Protein AF-A0A8J2XSI5-F1 (afdb_monomer)

Mean predicted aligned error: 13.39 Å

Radius of gyration: 23.7 Å; Cα contacts (8 Å, |Δi|>4): 146; chains: 1; bounding box: 48×40×80 Å

Sequence (114 aa):
MMRNFLIPPVLLLIVFAACTTTLPTASLEDAYFVRVECQGDVNSRQMVLLCLRQGRAKDMHEDNNGNVLVIETAYYKSETSEGVMQKIADDLRRMPVVLSVDVAENRSVIHQSP

Secondary structure (DSSP, 8-state):
--------GGGGGGGG-----------GGGEEEEEEEEESSHHHHHHHHHHHHHTT-EEEEEEE-SSEEEEEEEEETTTS-HHHHHHHHHHHHT-TTEEEEEEEE---------

pLDDT: mean 78.54, std 20.71, range [34.69, 97.06]

Solvent-accessible surface area (backbone atoms only — not comparable to full-atom values): 6946 Å² total; per-residue (Å²): 143,81,80,82,81,75,76,63,77,69,70,67,60,67,71,69,71,65,74,75,75,69,66,82,74,69,62,73,57,50,21,37,40,39,40,36,34,26,39,43,47,72,66,45,47,52,56,52,53,54,56,47,51,76,72,60,56,34,83,73,44,78,50,75,70,68,68,38,25,38,39,36,30,35,36,48,50,92,83,41,52,71,72,58,52,52,49,53,53,52,57,47,68,69,34,92,49,43,77,47,76,49,78,45,72,49,74,76,77,79,86,84,78,133

Structure (mmCIF, N/CA/C/O backbone):
data_AF-A0A8J2XSI5-F1
#
_entry.id   AF-A0A8J2XSI5-F1
#
loop_
_atom_site.group_PDB
_atom_site.id
_atom_site.type_symbol
_atom_site.label_atom_id
_atom_site.label_alt_id
_atom_site.label_comp_id
_atom_site.label_asym_id
_atom_site.label_entity_id
_atom_site.label_seq_id
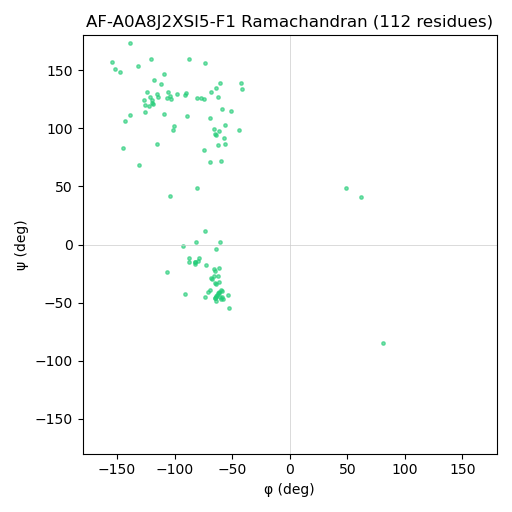_atom_site.pdbx_PDB_ins_code
_atom_site.Cartn_x
_atom_site.Cartn_y
_atom_site.Cartn_z
_atom_site.occupancy
_atom_site.B_iso_or_equiv
_atom_site.auth_seq_id
_atom_site.auth_comp_id
_atom_site.auth_asym_id
_atom_site.auth_atom_id
_atom_site.pdbx_PDB_model_num
ATOM 1 N N . MET A 1 1 ? 35.803 13.168 67.682 1.00 44.47 1 MET A N 1
ATOM 2 C CA . MET A 1 1 ? 35.507 13.412 66.254 1.00 44.47 1 MET A CA 1
ATOM 3 C C . MET A 1 1 ? 35.209 12.082 65.580 1.00 44.47 1 MET A C 1
ATOM 5 O O . MET A 1 1 ? 36.137 11.355 65.274 1.00 44.47 1 MET A O 1
ATOM 9 N N . MET A 1 2 ? 33.935 11.757 65.374 1.00 38.94 2 MET A N 1
ATOM 10 C CA . MET A 1 2 ? 33.481 10.724 64.437 1.00 38.94 2 MET A CA 1
ATOM 11 C C . MET A 1 2 ? 32.184 11.269 63.842 1.00 38.94 2 MET A C 1
ATOM 13 O O . MET A 1 2 ? 31.196 11.445 64.549 1.00 38.94 2 MET A O 1
ATOM 17 N N . ARG A 1 3 ? 32.248 11.698 62.579 1.00 46.78 3 ARG A N 1
ATOM 18 C CA . ARG A 1 3 ? 31.133 12.318 61.863 1.00 46.78 3 ARG A CA 1
ATOM 19 C C . ARG A 1 3 ? 30.356 11.194 61.188 1.00 46.78 3 ARG A C 1
ATOM 21 O O . ARG A 1 3 ? 30.872 10.573 60.265 1.00 46.78 3 ARG A O 1
ATOM 28 N N . ASN A 1 4 ? 29.146 10.937 61.680 1.00 54.34 4 ASN A N 1
ATOM 29 C CA . ASN A 1 4 ? 28.174 10.044 61.059 1.00 54.34 4 ASN A CA 1
ATOM 30 C C . ASN A 1 4 ? 28.006 10.426 59.582 1.00 54.34 4 ASN A C 1
ATOM 32 O O . ASN A 1 4 ? 27.534 11.520 59.269 1.00 54.34 4 ASN A O 1
ATOM 36 N N . PHE A 1 5 ? 28.397 9.530 58.677 1.00 53.53 5 PHE A N 1
ATOM 37 C CA . PHE A 1 5 ? 28.012 9.599 57.272 1.00 53.53 5 PHE A CA 1
ATOM 38 C C . PHE A 1 5 ? 26.546 9.169 57.170 1.00 53.53 5 PHE A C 1
ATOM 40 O O . PHE A 1 5 ? 26.225 8.018 56.891 1.00 53.53 5 PHE A O 1
ATOM 47 N N . LEU A 1 6 ? 25.646 10.109 57.457 1.00 57.91 6 LEU A N 1
ATOM 48 C CA . LEU A 1 6 ? 24.253 10.031 57.036 1.00 57.91 6 LEU A CA 1
ATOM 49 C C . LEU A 1 6 ? 24.249 10.102 55.510 1.00 57.91 6 LEU A C 1
ATOM 51 O O . LEU A 1 6 ? 24.329 11.182 54.928 1.00 57.91 6 LEU A O 1
ATOM 55 N N . ILE A 1 7 ? 24.219 8.937 54.864 1.00 62.41 7 ILE A N 1
ATOM 56 C CA . ILE A 1 7 ? 23.877 8.835 53.448 1.00 62.41 7 ILE A CA 1
ATOM 57 C C . ILE A 1 7 ? 22.465 9.426 53.323 1.00 62.41 7 ILE A C 1
ATOM 59 O O . ILE A 1 7 ? 21.543 8.916 53.966 1.00 62.41 7 ILE A O 1
ATOM 63 N N . PRO A 1 8 ? 22.275 10.533 52.586 1.00 56.06 8 PRO A N 1
ATOM 64 C CA . PRO A 1 8 ? 20.971 11.164 52.488 1.00 56.06 8 PRO A CA 1
ATOM 65 C C . PRO A 1 8 ? 19.992 10.202 51.790 1.00 56.06 8 PRO A C 1
ATOM 67 O O . PRO A 1 8 ? 20.340 9.637 50.749 1.00 56.06 8 PRO A O 1
ATOM 70 N N . PRO A 1 9 ? 18.756 10.034 52.301 1.00 56.22 9 PRO A N 1
ATOM 71 C CA . PRO A 1 9 ? 17.767 9.083 51.771 1.00 56.22 9 PRO A CA 1
ATOM 72 C C . PRO A 1 9 ? 17.308 9.387 50.332 1.00 56.22 9 PRO A C 1
ATOM 74 O O . PRO A 1 9 ? 16.583 8.603 49.730 1.00 56.22 9 PRO A O 1
ATOM 77 N N . VAL A 1 10 ? 17.770 10.495 49.748 1.00 54.59 10 VAL A N 1
ATOM 78 C CA . VAL A 1 10 ? 17.521 10.886 48.353 1.00 54.59 10 VAL A CA 1
ATOM 79 C C . VAL A 1 10 ? 18.222 9.947 47.359 1.00 54.59 10 VAL A C 1
ATOM 81 O O . VAL A 1 10 ? 17.708 9.721 46.268 1.00 54.59 10 VAL A O 1
ATOM 84 N N . LEU A 1 11 ? 19.350 9.332 47.735 1.00 48.53 11 LEU A N 1
ATOM 85 C CA . LEU A 1 11 ? 20.086 8.408 46.856 1.00 48.53 11 LEU A CA 1
ATOM 86 C C . LEU A 1 11 ? 19.394 7.046 46.668 1.00 48.53 11 LEU A C 1
ATOM 88 O O . LEU A 1 11 ? 19.684 6.354 45.696 1.00 48.53 11 LEU A O 1
ATOM 92 N N . LEU A 1 12 ? 18.448 6.677 47.539 1.00 52.59 12 LEU A N 1
ATOM 93 C CA . LEU A 1 12 ? 17.670 5.436 47.408 1.00 52.59 12 LEU A CA 1
ATOM 94 C C . LEU A 1 12 ? 16.483 5.556 46.436 1.00 52.59 12 LEU A C 1
ATOM 96 O O . LEU A 1 12 ? 15.982 4.539 45.966 1.00 52.59 12 LEU A O 1
ATOM 100 N N . LEU A 1 13 ? 16.058 6.774 46.082 1.00 49.91 13 LEU A N 1
ATOM 101 C CA . LEU A 1 13 ? 14.942 6.999 45.151 1.00 49.91 13 LEU A CA 1
ATOM 102 C C . LEU A 1 13 ? 15.343 6.905 43.670 1.00 49.91 13 LEU A C 1
ATOM 104 O O . LEU A 1 13 ? 14.477 6.751 42.815 1.00 49.91 13 LEU A O 1
ATOM 108 N N . ILE A 1 14 ? 16.640 6.939 43.353 1.00 52.66 14 ILE A N 1
ATOM 109 C CA . ILE A 1 14 ? 17.126 6.900 41.961 1.00 52.66 14 ILE A CA 1
ATOM 110 C C . ILE A 1 14 ? 17.126 5.462 41.402 1.00 52.66 14 ILE A C 1
ATOM 112 O O . ILE A 1 14 ? 17.167 5.265 40.192 1.00 52.66 14 ILE A O 1
ATOM 116 N N . VAL A 1 15 ? 16.988 4.439 42.256 1.00 50.31 15 VAL A N 1
ATOM 117 C CA . VAL A 1 15 ? 16.960 3.024 41.831 1.00 50.31 15 VAL A CA 1
ATOM 118 C C . VAL A 1 15 ?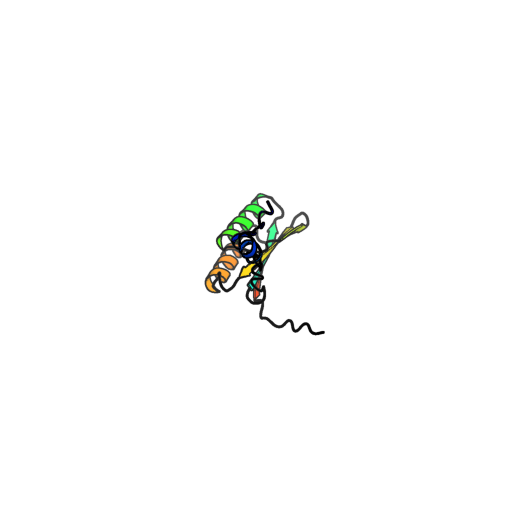 15.569 2.582 41.340 1.00 50.31 15 VAL A C 1
ATOM 120 O O . VAL A 1 15 ? 15.454 1.574 40.652 1.00 50.31 15 VAL A O 1
ATOM 123 N N . PHE A 1 16 ? 14.509 3.354 41.616 1.00 47.47 16 PHE A N 1
ATOM 124 C CA . PHE A 1 16 ? 13.143 3.031 41.171 1.00 47.47 16 PHE A CA 1
ATOM 125 C C . PHE A 1 16 ? 12.737 3.664 39.838 1.00 47.47 16 PHE A C 1
ATOM 127 O O . PHE A 1 16 ? 11.675 3.339 39.315 1.00 47.47 16 PHE A O 1
ATOM 134 N N . ALA A 1 17 ? 13.611 4.458 39.214 1.00 47.09 17 ALA A N 1
ATOM 135 C CA . ALA A 1 17 ? 13.536 4.708 37.777 1.00 47.09 17 ALA A CA 1
ATOM 136 C C . ALA A 1 17 ? 14.165 3.529 37.013 1.00 47.09 17 ALA A C 1
ATOM 138 O O . ALA A 1 17 ? 14.986 3.701 36.114 1.00 47.09 17 ALA A O 1
ATOM 139 N N . ALA A 1 18 ? 13.762 2.308 37.372 1.00 49.19 18 ALA A N 1
ATOM 140 C CA . ALA A 1 18 ? 13.705 1.227 36.415 1.00 49.19 18 ALA A CA 1
ATOM 141 C C . ALA A 1 18 ? 12.686 1.679 35.368 1.00 49.19 18 ALA A C 1
ATOM 143 O O . ALA A 1 18 ? 11.490 1.426 35.488 1.00 49.19 18 ALA A O 1
ATOM 144 N N . CYS A 1 19 ? 13.163 2.437 34.378 1.00 53.16 19 CYS A N 1
ATOM 145 C CA . CYS A 1 19 ? 12.479 2.589 33.113 1.00 53.16 19 CYS A CA 1
ATOM 146 C C . CYS A 1 19 ? 12.320 1.175 32.571 1.00 53.16 19 CYS A C 1
ATOM 148 O O . CYS A 1 19 ? 13.202 0.631 31.911 1.00 53.16 19 CYS A O 1
ATOM 150 N N . THR A 1 20 ? 11.189 0.567 32.903 1.00 50.09 20 THR A N 1
ATOM 151 C CA . THR A 1 20 ? 10.568 -0.477 32.121 1.00 50.09 20 THR A CA 1
ATOM 152 C C . THR A 1 20 ? 10.364 0.109 30.735 1.00 50.09 20 THR A C 1
ATOM 154 O O . THR A 1 20 ? 9.313 0.658 30.419 1.00 50.09 20 THR A O 1
ATOM 157 N N . THR A 1 21 ? 11.384 0.013 29.888 1.00 47.12 21 THR A N 1
ATOM 158 C CA . THR A 1 21 ? 11.190 -0.028 28.447 1.00 47.12 21 THR A CA 1
ATOM 159 C C . THR A 1 21 ? 10.540 -1.371 28.155 1.00 47.12 21 THR A C 1
ATOM 161 O O . THR A 1 21 ? 11.159 -2.287 27.622 1.00 47.12 21 THR A O 1
ATOM 164 N N . THR A 1 22 ? 9.275 -1.515 28.543 1.00 52.28 22 THR A N 1
ATOM 165 C CA . THR A 1 22 ? 8.378 -2.331 27.749 1.00 52.28 22 THR A CA 1
ATOM 166 C C . THR A 1 22 ? 8.347 -1.614 26.411 1.00 52.28 22 THR A C 1
ATOM 168 O O . THR A 1 22 ? 7.680 -0.587 26.267 1.00 52.28 22 THR A O 1
ATOM 171 N N . LEU A 1 23 ? 9.154 -2.093 25.456 1.00 49.25 23 LEU A N 1
ATOM 172 C CA . LEU A 1 23 ? 8.832 -1.887 24.052 1.00 49.25 23 LEU A CA 1
ATOM 173 C C . LEU A 1 23 ? 7.322 -2.106 23.942 1.00 49.25 23 LEU A C 1
ATOM 175 O O . LEU A 1 23 ? 6.831 -3.084 24.521 1.00 49.25 23 LEU A O 1
ATOM 179 N N . PRO A 1 24 ? 6.565 -1.239 23.260 1.00 44.09 24 PRO A N 1
ATOM 180 C CA . PRO A 1 24 ? 5.268 -1.675 22.821 1.00 44.09 24 PRO A CA 1
ATOM 181 C C . PRO A 1 24 ? 5.562 -2.806 21.834 1.00 44.09 24 PRO A C 1
ATOM 183 O O . PRO A 1 24 ? 5.789 -2.576 20.651 1.00 44.09 24 PRO A O 1
ATOM 186 N N . THR A 1 25 ? 5.562 -4.046 22.317 1.00 49.50 25 THR A N 1
ATOM 187 C CA . THR A 1 25 ? 4.998 -5.162 21.574 1.00 49.50 25 THR A CA 1
ATOM 188 C C . THR A 1 25 ? 3.534 -4.790 21.368 1.00 49.50 25 THR A C 1
ATOM 190 O O . THR A 1 25 ? 2.643 -5.297 22.040 1.00 49.50 25 THR A O 1
ATOM 193 N N . ALA A 1 26 ? 3.280 -3.809 20.493 1.00 47.00 26 ALA A N 1
ATOM 194 C CA . ALA A 1 26 ? 2.002 -3.697 19.829 1.00 47.00 26 ALA A CA 1
ATOM 195 C C . ALA A 1 26 ? 1.861 -5.054 19.153 1.00 47.00 26 ALA A C 1
ATOM 197 O O . ALA A 1 26 ? 2.633 -5.380 18.249 1.00 47.00 26 ALA A O 1
ATOM 198 N N . SER A 1 27 ? 1.047 -5.924 19.748 1.00 52.47 27 SER A N 1
ATOM 199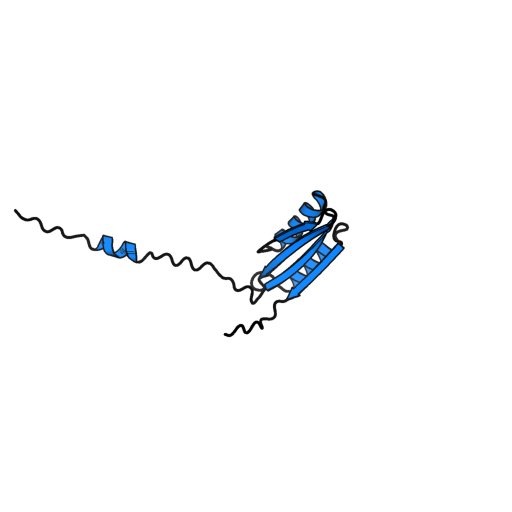 C CA . SER A 1 27 ? 1.024 -7.306 19.324 1.00 52.47 27 SER A CA 1
ATOM 200 C C . SER A 1 27 ? 0.563 -7.301 17.870 1.00 52.47 27 SER A C 1
ATOM 202 O O . SER A 1 27 ? -0.457 -6.710 17.513 1.00 52.47 27 SER A O 1
ATOM 204 N N . LEU A 1 28 ? 1.348 -7.940 17.002 1.00 57.56 28 LEU A N 1
ATOM 205 C CA . LEU A 1 28 ? 1.021 -8.151 15.585 1.00 57.56 28 LEU A CA 1
ATOM 206 C C . LEU A 1 28 ? -0.273 -8.974 15.402 1.00 57.56 28 LEU A C 1
ATOM 208 O O . LEU A 1 28 ? -0.655 -9.305 14.282 1.00 57.56 28 LEU A O 1
ATOM 212 N N . GLU A 1 29 ? -0.931 -9.330 16.505 1.00 59.53 29 GLU A N 1
ATOM 213 C CA . GLU A 1 29 ? -2.161 -10.103 16.613 1.00 59.53 29 GLU A CA 1
ATOM 214 C C . GLU A 1 29 ? -3.362 -9.360 16.016 1.00 59.53 29 GLU A C 1
ATOM 216 O O . GLU A 1 29 ? -4.320 -10.017 15.616 1.00 59.53 29 GLU A O 1
ATOM 221 N N . ASP A 1 30 ? -3.292 -8.027 15.886 1.00 78.38 30 ASP A N 1
ATOM 222 C CA . ASP A 1 30 ? -4.330 -7.221 15.239 1.00 78.38 30 ASP A CA 1
ATOM 223 C C . ASP A 1 30 ? -3.755 -6.247 14.196 1.00 78.38 30 ASP A C 1
ATOM 225 O O . ASP A 1 30 ? -3.753 -5.020 14.348 1.00 78.38 30 ASP A O 1
ATOM 229 N N . ALA A 1 31 ? -3.242 -6.820 13.105 1.00 87.44 31 ALA A N 1
ATOM 230 C CA . ALA A 1 31 ? -2.697 -6.080 11.973 1.00 87.44 31 ALA A CA 1
ATOM 231 C C . ALA A 1 31 ? -3.236 -6.581 10.622 1.00 87.44 31 ALA A C 1
ATOM 233 O O . ALA A 1 31 ? -3.620 -7.744 10.465 1.00 87.44 31 ALA A O 1
ATOM 234 N N . TYR A 1 32 ? -3.249 -5.682 9.641 1.00 90.25 32 TYR A N 1
ATOM 235 C CA . TYR A 1 32 ? -3.300 -6.016 8.224 1.00 90.25 32 TYR A CA 1
ATOM 236 C C . TYR A 1 32 ? -1.870 -6.156 7.710 1.00 90.25 32 TYR A C 1
ATOM 238 O O . TYR A 1 32 ? -1.053 -5.260 7.913 1.00 90.25 32 TYR A O 1
ATOM 246 N N . PHE A 1 33 ? -1.580 -7.250 7.022 1.00 92.69 33 PHE A N 1
ATOM 247 C CA . PHE A 1 33 ? -0.347 -7.430 6.273 1.00 92.69 33 PHE A CA 1
ATOM 248 C C . PHE A 1 33 ? -0.604 -7.110 4.812 1.00 92.69 33 PHE A C 1
ATOM 250 O O . PHE A 1 33 ? -1.559 -7.610 4.220 1.00 92.69 33 PHE A O 1
ATOM 257 N N . VAL A 1 34 ? 0.245 -6.268 4.242 1.00 93.88 34 VAL A N 1
ATOM 258 C CA . VAL A 1 34 ? 0.173 -5.859 2.845 1.00 93.88 34 VAL A CA 1
ATOM 259 C C . VAL A 1 34 ? 1.462 -6.277 2.170 1.00 93.88 34 VAL A C 1
ATOM 261 O O . VAL A 1 34 ? 2.544 -5.888 2.607 1.00 93.88 34 VAL A O 1
ATOM 264 N N . ARG A 1 35 ? 1.335 -7.044 1.092 1.00 95.75 35 ARG A N 1
ATOM 265 C CA . ARG A 1 35 ? 2.430 -7.389 0.192 1.00 95.75 35 ARG A CA 1
ATOM 266 C C . ARG A 1 35 ? 2.155 -6.762 -1.165 1.00 95.75 35 ARG A C 1
ATOM 268 O O . ARG A 1 35 ? 1.080 -6.939 -1.732 1.00 95.75 35 ARG A O 1
ATOM 275 N N . VAL A 1 36 ? 3.122 -6.011 -1.669 1.00 96.88 36 VAL A N 1
ATOM 276 C CA . VAL A 1 36 ? 3.056 -5.336 -2.964 1.00 96.88 36 VAL A CA 1
ATOM 277 C C . VAL A 1 36 ? 4.203 -5.829 -3.818 1.00 96.88 36 VAL A C 1
ATOM 279 O O . VAL A 1 36 ? 5.354 -5.733 -3.406 1.00 96.88 36 VAL A O 1
ATOM 282 N N . GLU A 1 37 ? 3.908 -6.305 -5.018 1.00 96.88 37 GLU A N 1
ATOM 283 C CA . GLU A 1 37 ? 4.932 -6.566 -6.026 1.00 96.88 37 GLU A CA 1
ATOM 284 C C . GLU A 1 37 ? 4.884 -5.449 -7.065 1.00 96.88 37 GLU A C 1
ATOM 286 O O . GLU A 1 37 ? 3.823 -5.138 -7.609 1.00 96.88 37 GLU A O 1
ATOM 291 N N . CYS A 1 38 ? 6.019 -4.823 -7.352 1.00 96.69 38 CYS A N 1
ATOM 292 C CA . CYS A 1 38 ? 6.134 -3.761 -8.345 1.00 96.69 38 CYS A CA 1
ATOM 293 C C . CYS A 1 38 ? 7.406 -3.901 -9.188 1.00 96.69 38 CYS A C 1
ATOM 295 O O . CYS A 1 38 ? 8.243 -4.773 -8.955 1.00 96.69 38 CYS A O 1
ATOM 297 N N . GLN A 1 39 ? 7.542 -3.057 -10.210 1.00 96.00 39 GLN A N 1
ATOM 298 C CA . GLN A 1 39 ? 8.753 -3.001 -11.030 1.00 96.00 39 GLN A CA 1
ATOM 299 C C . GLN A 1 39 ? 9.982 -2.629 -10.183 1.00 96.00 39 GLN A C 1
ATOM 301 O O . GLN A 1 39 ? 9.925 -1.744 -9.331 1.00 96.00 39 GLN A O 1
ATOM 306 N N . GLY A 1 40 ? 11.107 -3.299 -10.446 1.00 93.31 40 GLY A N 1
ATOM 307 C CA . GLY A 1 40 ? 12.362 -3.174 -9.694 1.00 93.31 40 GLY A CA 1
ATOM 308 C C . GLY A 1 40 ? 13.159 -1.882 -9.919 1.00 93.31 40 GLY A C 1
ATOM 309 O O . GLY A 1 40 ? 14.319 -1.805 -9.515 1.00 93.31 40 GLY A O 1
ATOM 310 N N . ASP A 1 41 ? 12.587 -0.867 -10.571 1.00 93.75 41 ASP A N 1
ATOM 311 C CA . ASP A 1 41 ? 13.251 0.419 -10.776 1.00 93.75 41 ASP A CA 1
ATOM 312 C C . ASP A 1 41 ? 13.025 1.400 -9.609 1.00 93.75 41 ASP A C 1
ATOM 314 O O . ASP A 1 41 ? 12.085 1.305 -8.815 1.00 93.75 41 ASP A O 1
ATOM 318 N N . VAL A 1 42 ? 13.915 2.389 -9.510 1.00 93.56 42 VAL A N 1
ATOM 319 C CA . VAL A 1 42 ? 13.942 3.346 -8.395 1.00 93.56 42 VAL A CA 1
ATOM 320 C C . VAL A 1 42 ? 12.679 4.212 -8.333 1.00 93.56 42 VAL A C 1
ATOM 322 O O . VAL A 1 42 ? 12.238 4.551 -7.233 1.00 93.56 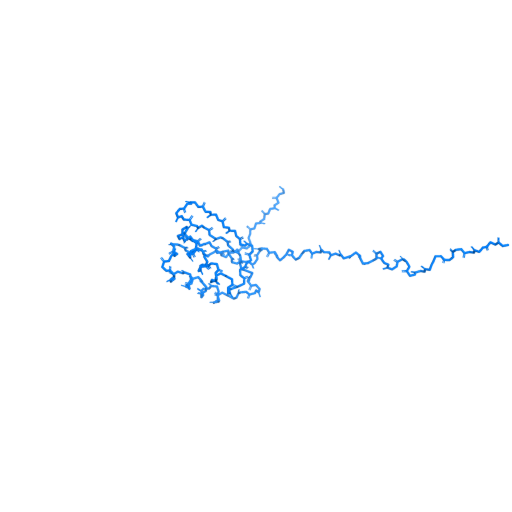42 VAL A O 1
ATOM 325 N N . ASN A 1 43 ? 12.082 4.561 -9.476 1.00 94.25 43 ASN A N 1
ATOM 326 C CA . ASN A 1 43 ? 10.906 5.430 -9.507 1.00 94.25 43 ASN A CA 1
ATOM 327 C C . ASN A 1 43 ? 9.671 4.671 -9.020 1.00 94.25 43 ASN A C 1
ATOM 329 O O . ASN A 1 43 ? 8.933 5.174 -8.169 1.00 94.25 43 ASN A O 1
ATOM 333 N N . SER A 1 44 ? 9.490 3.441 -9.503 1.00 93.44 44 SER A N 1
ATOM 334 C CA . SER A 1 44 ? 8.418 2.543 -9.070 1.00 93.44 44 SER A CA 1
ATOM 335 C C . SER A 1 44 ? 8.478 2.284 -7.570 1.00 93.44 44 SER A C 1
ATOM 337 O O . SER A 1 44 ? 7.483 2.468 -6.865 1.00 93.44 44 SER A O 1
ATOM 339 N N . ARG A 1 45 ? 9.677 1.979 -7.058 1.00 94.88 45 ARG A N 1
ATOM 340 C CA . ARG A 1 45 ? 9.942 1.852 -5.623 1.00 94.88 45 ARG A CA 1
ATOM 341 C C . ARG A 1 45 ? 9.493 3.086 -4.843 1.00 94.88 45 ARG A C 1
ATOM 343 O O . ARG A 1 45 ? 8.728 2.972 -3.890 1.00 94.88 45 ARG A O 1
ATOM 350 N N . GLN A 1 46 ? 9.959 4.275 -5.228 1.00 95.19 46 GLN A N 1
ATOM 351 C CA . GLN A 1 46 ? 9.632 5.509 -4.509 1.00 95.19 46 GLN A CA 1
ATOM 352 C C . GLN A 1 46 ? 8.130 5.800 -4.509 1.00 95.19 46 GLN A C 1
ATOM 354 O O . GLN A 1 46 ? 7.588 6.199 -3.478 1.00 95.19 46 GLN A O 1
ATOM 359 N N . MET A 1 47 ? 7.451 5.573 -5.634 1.00 94.94 47 MET A N 1
ATOM 360 C CA . MET A 1 47 ? 6.016 5.817 -5.757 1.00 94.94 47 MET A CA 1
ATOM 361 C C . MET A 1 47 ? 5.200 4.902 -4.835 1.00 94.94 47 MET A C 1
ATOM 363 O O . MET A 1 47 ? 4.331 5.385 -4.104 1.00 94.94 47 MET A O 1
ATOM 367 N N . VAL A 1 48 ? 5.526 3.606 -4.803 1.00 95.56 48 VAL A N 1
ATOM 368 C CA . VAL A 1 48 ? 4.859 2.639 -3.920 1.00 95.56 48 VAL A CA 1
ATOM 369 C C . VAL A 1 48 ? 5.135 2.963 -2.449 1.00 95.56 48 VAL A C 1
ATOM 371 O O . VAL A 1 48 ? 4.200 3.050 -1.652 1.00 95.56 48 VAL A O 1
ATOM 374 N N . LEU A 1 49 ? 6.391 3.245 -2.087 1.00 95.19 49 LEU A N 1
ATOM 375 C CA . LEU A 1 49 ? 6.762 3.616 -0.716 1.00 95.19 49 LEU A CA 1
ATOM 376 C C . LEU A 1 49 ? 6.035 4.876 -0.229 1.00 95.19 49 LEU A C 1
ATOM 378 O O . LEU A 1 49 ? 5.637 4.948 0.935 1.00 95.19 49 LEU A O 1
ATOM 382 N N . LEU A 1 50 ? 5.853 5.874 -1.098 1.00 94.69 50 LEU A N 1
ATOM 383 C CA . LEU A 1 50 ? 5.111 7.089 -0.761 1.00 94.69 50 LEU A CA 1
ATOM 384 C C . LEU A 1 50 ? 3.648 6.784 -0.436 1.00 94.69 50 LEU A C 1
ATOM 386 O O . LEU A 1 50 ? 3.138 7.303 0.556 1.00 94.69 50 LEU A O 1
ATOM 390 N N . CYS A 1 51 ? 2.992 5.927 -1.219 1.00 94.00 51 CYS A N 1
ATOM 391 C CA . CYS A 1 51 ? 1.615 5.513 -0.953 1.00 94.00 51 CYS A CA 1
ATOM 392 C C . CYS A 1 51 ? 1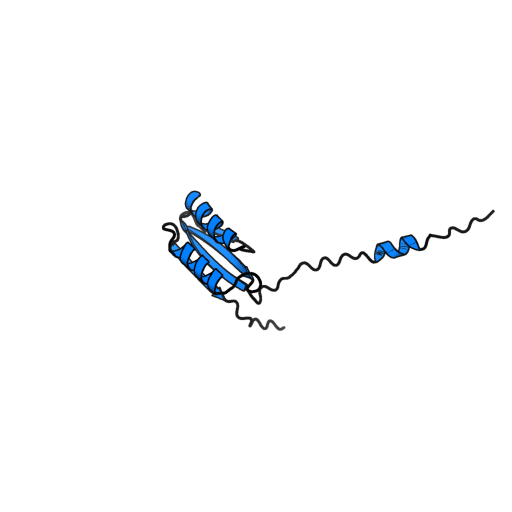.499 4.736 0.362 1.00 94.00 51 CYS A C 1
ATOM 394 O O . CYS A 1 51 ? 0.699 5.100 1.223 1.00 94.00 51 CYS A O 1
ATOM 396 N N . LEU A 1 52 ? 2.370 3.746 0.579 1.00 94.12 52 LEU A N 1
ATOM 397 C CA . LEU A 1 52 ? 2.356 2.943 1.804 1.00 94.12 52 LEU A CA 1
ATOM 398 C C . LEU A 1 52 ? 2.553 3.806 3.062 1.00 94.12 52 LEU A C 1
ATOM 400 O O . LEU A 1 52 ? 1.858 3.632 4.069 1.00 94.12 52 LEU A O 1
ATOM 404 N N . ARG A 1 53 ? 3.449 4.799 2.997 1.00 92.62 53 ARG A N 1
ATOM 405 C CA . ARG A 1 53 ? 3.728 5.723 4.109 1.00 92.62 53 ARG A CA 1
ATOM 406 C C . ARG A 1 53 ? 2.570 6.661 4.440 1.00 92.62 53 ARG A C 1
ATOM 408 O O . ARG A 1 53 ? 2.428 7.019 5.608 1.00 92.62 53 ARG A O 1
ATOM 415 N N . GLN A 1 54 ? 1.729 7.036 3.473 1.00 87.81 54 GLN A N 1
ATOM 416 C CA . GLN A 1 54 ? 0.536 7.853 3.751 1.00 87.81 54 GLN A CA 1
ATOM 417 C C . GLN A 1 54 ? -0.430 7.141 4.705 1.00 87.81 54 GLN A C 1
ATOM 419 O O . GLN A 1 54 ? -1.058 7.791 5.538 1.00 87.81 54 GLN A O 1
ATOM 424 N N . GLY A 1 55 ? -0.487 5.810 4.638 1.00 82.75 55 GLY A N 1
ATOM 425 C CA . GLY A 1 55 ? -1.274 4.983 5.549 1.00 82.75 55 GLY A CA 1
ATOM 426 C C . GLY A 1 55 ? -0.619 4.693 6.903 1.00 82.75 55 GLY A C 1
ATOM 427 O O . GLY A 1 55 ? -1.197 3.951 7.683 1.00 82.75 55 GLY A O 1
ATOM 428 N N . ARG A 1 56 ? 0.577 5.231 7.192 1.00 88.31 56 ARG A N 1
ATOM 429 C CA . ARG A 1 56 ? 1.373 4.912 8.398 1.00 88.31 56 ARG A CA 1
ATOM 430 C C . ARG A 1 56 ? 1.808 3.443 8.503 1.00 88.31 56 ARG A C 1
ATOM 432 O O . ARG A 1 56 ? 1.831 2.884 9.598 1.00 88.31 56 ARG A O 1
ATOM 439 N N . ALA A 1 57 ? 2.212 2.868 7.372 1.00 89.50 57 ALA A N 1
ATOM 440 C CA . ALA A 1 57 ? 2.874 1.567 7.285 1.00 89.50 57 ALA A CA 1
ATOM 441 C C . ALA A 1 57 ? 3.943 1.357 8.378 1.00 89.50 57 ALA A C 1
ATOM 443 O O . ALA A 1 57 ? 4.733 2.261 8.677 1.00 89.50 57 ALA A O 1
ATOM 444 N N . LYS A 1 58 ? 3.979 0.149 8.943 1.00 89.88 58 LYS A N 1
ATOM 445 C CA . LYS A 1 58 ? 4.926 -0.319 9.964 1.00 89.88 58 LYS A CA 1
ATOM 446 C C . LYS A 1 58 ? 5.693 -1.528 9.440 1.00 89.88 58 LYS A C 1
ATOM 448 O O . LYS A 1 58 ? 5.247 -2.183 8.498 1.00 89.88 58 LYS A O 1
ATOM 453 N N . ASP A 1 59 ? 6.848 -1.795 10.043 1.00 87.19 59 ASP A N 1
ATOM 454 C CA . ASP A 1 59 ? 7.631 -3.019 9.817 1.00 87.19 59 ASP A CA 1
ATOM 455 C C . ASP A 1 59 ? 7.836 -3.343 8.330 1.00 87.19 59 ASP A C 1
ATOM 457 O O . ASP A 1 59 ? 7.560 -4.439 7.855 1.00 87.19 59 ASP A O 1
ATOM 461 N N . MET A 1 60 ? 8.261 -2.328 7.574 1.00 92.69 60 MET A N 1
ATOM 462 C CA . MET A 1 60 ? 8.404 -2.420 6.127 1.00 92.69 60 MET A CA 1
ATOM 463 C C . MET A 1 60 ? 9.666 -3.199 5.750 1.00 92.69 60 MET A C 1
ATOM 465 O O . MET A 1 60 ? 10.769 -2.835 6.165 1.00 92.69 60 MET A O 1
ATOM 469 N N . HIS A 1 61 ? 9.496 -4.232 4.934 1.00 94.38 61 HIS A N 1
ATOM 470 C CA . HIS A 1 61 ? 10.562 -5.044 4.369 1.00 94.38 61 HIS A CA 1
ATOM 471 C C . HIS A 1 61 ? 10.548 -4.933 2.845 1.00 94.38 61 HIS A C 1
ATOM 473 O O . HIS A 1 61 ? 9.488 -4.853 2.229 1.00 94.38 61 HIS A O 1
ATOM 479 N N . GLU A 1 62 ? 11.731 -4.894 2.241 1.00 95.44 62 GLU A N 1
ATOM 480 C CA . GLU A 1 62 ? 11.897 -4.789 0.795 1.00 95.44 62 GLU A CA 1
ATOM 481 C C . GLU A 1 62 ? 12.806 -5.926 0.322 1.00 95.44 62 GLU A C 1
ATOM 483 O O . GLU A 1 62 ? 13.939 -6.036 0.794 1.00 95.44 62 GLU A O 1
ATOM 488 N N . ASP A 1 63 ? 12.325 -6.729 -0.624 1.00 95.56 63 ASP A N 1
ATOM 489 C CA . ASP A 1 63 ? 13.097 -7.773 -1.293 1.00 95.56 63 ASP A CA 1
ATOM 490 C C . ASP A 1 63 ? 13.153 -7.493 -2.797 1.00 95.56 63 ASP A C 1
ATOM 492 O O . ASP A 1 63 ? 12.129 -7.353 -3.468 1.00 95.56 63 ASP A O 1
ATOM 496 N N . ASN A 1 64 ? 14.365 -7.364 -3.331 1.00 92.88 64 ASN A N 1
ATOM 497 C CA . ASN A 1 64 ? 14.587 -7.019 -4.728 1.0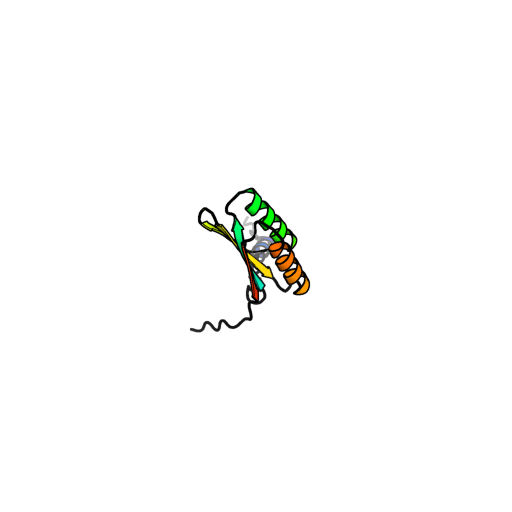0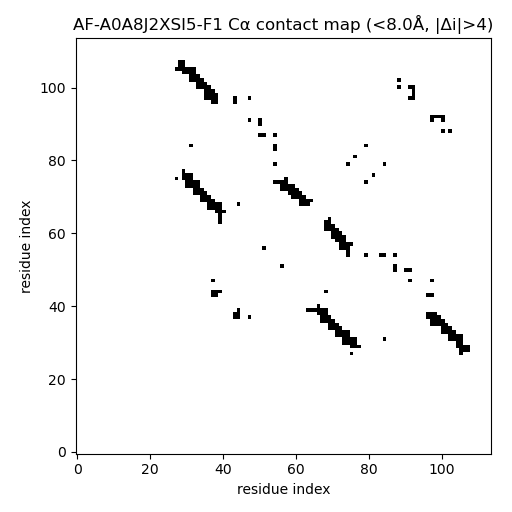 92.88 64 ASN A CA 1
ATOM 498 C C . ASN A 1 64 ? 15.129 -8.229 -5.487 1.00 92.88 64 ASN A C 1
ATOM 500 O O . ASN A 1 64 ? 16.286 -8.614 -5.320 1.00 92.88 64 ASN A O 1
ATOM 504 N N . ASN A 1 65 ? 14.313 -8.758 -6.396 1.00 91.19 65 ASN A N 1
ATOM 505 C CA . ASN A 1 65 ? 14.657 -9.882 -7.257 1.00 91.19 65 ASN A CA 1
ATOM 506 C C . ASN A 1 65 ? 14.974 -9.423 -8.697 1.00 91.19 65 ASN A C 1
ATOM 508 O O . ASN A 1 65 ? 14.524 -9.998 -9.692 1.00 91.19 65 ASN A O 1
ATOM 512 N N . GLY A 1 66 ? 15.717 -8.320 -8.821 1.00 87.00 66 GLY A N 1
ATOM 513 C CA . GLY A 1 66 ? 16.159 -7.742 -10.089 1.00 87.00 66 GLY A CA 1
ATOM 514 C C . GLY A 1 66 ? 15.077 -6.901 -10.764 1.00 87.00 66 GLY A C 1
ATOM 515 O O . GLY A 1 66 ? 15.059 -5.683 -10.623 1.00 87.00 66 GLY A O 1
ATOM 516 N N . ASN A 1 67 ? 14.185 -7.545 -11.521 1.00 91.50 67 ASN A N 1
ATOM 517 C CA . ASN A 1 67 ? 13.129 -6.844 -12.270 1.00 91.50 67 ASN A CA 1
ATOM 518 C C . ASN A 1 67 ? 11.857 -6.608 -11.449 1.00 91.50 67 ASN A C 1
ATOM 520 O O . ASN A 1 67 ? 11.005 -5.817 -11.856 1.00 91.50 67 ASN A O 1
ATOM 524 N N . VAL A 1 68 ? 11.724 -7.300 -10.319 1.00 95.38 68 VAL A N 1
ATOM 525 C CA . VAL A 1 68 ? 10.566 -7.223 -9.431 1.00 95.38 68 VAL A CA 1
ATOM 526 C C . VAL A 1 68 ? 11.047 -6.853 -8.038 1.00 95.38 68 VAL A C 1
ATOM 528 O O . VAL A 1 68 ? 11.984 -7.458 -7.517 1.00 95.38 68 VAL A O 1
ATOM 531 N N . LEU A 1 69 ? 10.387 -5.865 -7.449 1.00 96.50 69 LEU A N 1
ATOM 532 C CA . LEU A 1 69 ? 10.539 -5.469 -6.062 1.00 96.50 69 LEU A CA 1
ATOM 533 C C . LEU A 1 69 ? 9.299 -5.921 -5.294 1.00 96.50 69 LEU A C 1
ATOM 535 O O . LEU A 1 69 ? 8.177 -5.585 -5.668 1.00 96.50 69 LEU A O 1
ATOM 539 N N . VAL A 1 70 ? 9.512 -6.661 -4.215 1.00 97.06 70 VAL A N 1
ATOM 540 C CA . VAL A 1 70 ? 8.475 -7.055 -3.267 1.00 97.06 70 VAL A CA 1
ATOM 541 C C . VAL A 1 70 ? 8.607 -6.169 -2.036 1.00 97.06 70 VAL A C 1
ATOM 543 O O . VAL A 1 70 ? 9.683 -6.063 -1.453 1.00 97.06 70 VAL A O 1
ATOM 546 N N . ILE A 1 71 ? 7.521 -5.505 -1.652 1.00 96.56 71 ILE A N 1
ATOM 547 C CA . ILE A 1 71 ? 7.447 -4.680 -0.448 1.00 96.56 71 ILE A CA 1
ATOM 548 C C . ILE A 1 71 ? 6.383 -5.272 0.464 1.00 96.56 71 ILE A C 1
ATOM 550 O O . ILE A 1 71 ? 5.214 -5.361 0.092 1.00 96.56 71 ILE A O 1
ATOM 554 N N . GLU A 1 72 ? 6.785 -5.643 1.670 1.00 95.31 72 GLU A N 1
ATOM 555 C CA . GLU A 1 72 ? 5.909 -6.183 2.704 1.00 95.31 72 GLU A CA 1
ATOM 556 C C . GLU A 1 72 ? 5.807 -5.181 3.850 1.00 95.31 72 GLU A C 1
ATOM 558 O O . GLU A 1 72 ? 6.793 -4.553 4.230 1.00 95.31 72 GLU A O 1
ATOM 563 N N . THR A 1 73 ? 4.612 -4.980 4.396 1.00 94.44 73 THR A N 1
ATOM 564 C CA . THR A 1 73 ? 4.401 -4.052 5.511 1.00 94.44 73 THR A CA 1
ATOM 565 C C . THR A 1 73 ? 3.176 -4.429 6.334 1.00 94.44 73 THR A C 1
ATOM 567 O O . THR A 1 73 ? 2.262 -5.096 5.848 1.00 94.44 73 THR A O 1
ATOM 570 N N . ALA A 1 74 ? 3.149 -3.982 7.587 1.00 92.62 74 ALA A N 1
ATOM 571 C CA . ALA A 1 74 ? 2.026 -4.144 8.493 1.00 92.62 74 ALA A CA 1
ATOM 572 C C . ALA A 1 74 ? 1.306 -2.811 8.760 1.00 92.62 74 ALA A C 1
ATOM 574 O O . ALA A 1 74 ? 1.923 -1.748 8.851 1.00 92.62 74 ALA A O 1
ATOM 575 N N . TYR A 1 75 ? -0.007 -2.880 8.960 1.00 92.38 75 TYR A N 1
ATOM 576 C CA . TYR A 1 75 ? -0.844 -1.787 9.449 1.00 92.38 75 TYR A CA 1
ATOM 577 C C . TYR A 1 75 ? -1.616 -2.259 10.675 1.00 92.38 75 TYR A C 1
ATOM 579 O O . TYR A 1 75 ? -2.409 -3.193 10.586 1.00 92.38 75 TYR A O 1
ATOM 587 N N . TYR A 1 76 ? -1.425 -1.610 11.822 1.00 90.19 76 TYR A N 1
ATOM 588 C CA . TYR A 1 76 ? -2.187 -1.940 13.026 1.00 90.19 76 TYR A CA 1
ATOM 589 C C . TYR A 1 76 ? -3.657 -1.542 12.860 1.00 90.19 76 TYR A C 1
ATOM 591 O O . TYR A 1 76 ? -3.951 -0.397 12.495 1.00 90.19 76 TYR A O 1
ATOM 599 N N . LYS A 1 77 ? -4.591 -2.452 13.172 1.00 88.19 77 LYS A N 1
ATOM 600 C CA . LYS A 1 77 ? -6.036 -2.171 13.057 1.00 88.19 77 LYS A CA 1
ATOM 601 C C . LYS A 1 77 ? -6.505 -1.081 14.029 1.00 88.19 77 LYS A C 1
ATOM 603 O O . LYS A 1 77 ? -7.490 -0.400 13.763 1.00 88.19 77 LYS A O 1
ATOM 608 N N . SER A 1 78 ? -5.762 -0.859 15.116 1.00 87.75 78 SER A N 1
ATOM 609 C CA . SER A 1 78 ? -5.985 0.241 16.065 1.00 87.75 78 SER A CA 1
ATOM 610 C C . SER A 1 78 ? -5.744 1.632 15.463 1.00 87.75 78 SER A C 1
ATOM 612 O O . SER A 1 78 ? -6.337 2.608 15.920 1.00 87.75 78 SER A O 1
ATOM 614 N N . GLU A 1 79 ? -4.889 1.734 14.441 1.00 88.25 79 GLU A N 1
ATOM 615 C CA . GLU A 1 79 ? -4.537 2.995 13.773 1.00 88.25 79 GLU A CA 1
ATOM 616 C C . GLU A 1 79 ? -5.177 3.126 12.384 1.00 88.25 79 GLU A C 1
ATOM 618 O O . GLU A 1 79 ? -5.349 4.240 11.887 1.00 88.25 79 GLU A O 1
ATOM 623 N N . THR A 1 80 ? -5.527 2.000 11.755 1.00 89.69 80 THR A N 1
ATOM 624 C CA . THR A 1 80 ? -5.997 1.936 10.366 1.00 89.69 80 THR A CA 1
ATOM 625 C C . THR A 1 80 ? -7.335 1.212 10.299 1.00 89.69 80 THR A C 1
ATOM 627 O O . THR A 1 80 ? -7.415 0.012 10.552 1.00 89.69 80 THR A O 1
ATOM 630 N N . SER A 1 81 ? -8.398 1.929 9.929 1.00 90.25 81 SER A N 1
ATOM 631 C CA . SER A 1 81 ? -9.706 1.310 9.708 1.00 90.25 81 SER A CA 1
ATOM 632 C C . SER A 1 81 ? -9.732 0.501 8.408 1.00 90.25 81 SER A C 1
ATOM 634 O O . SER A 1 81 ? -8.987 0.787 7.469 1.00 90.25 81 SER 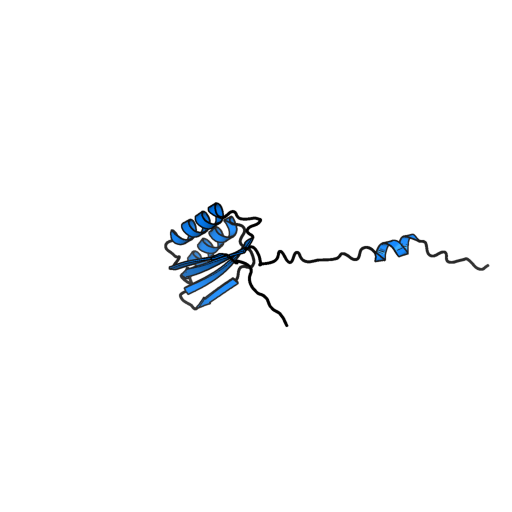A O 1
ATOM 636 N N . GLU A 1 82 ? -10.636 -0.476 8.323 1.00 89.81 82 GLU A N 1
ATOM 637 C CA . GLU A 1 82 ? -10.803 -1.330 7.136 1.00 89.81 82 GLU A CA 1
ATOM 638 C C . GLU A 1 82 ? -11.011 -0.509 5.851 1.00 89.81 82 GLU A C 1
ATOM 640 O O . GLU A 1 82 ? -10.357 -0.756 4.841 1.00 89.81 82 GLU A O 1
ATOM 645 N N . GLY A 1 83 ? -11.844 0.538 5.900 1.00 90.81 83 GLY A N 1
ATOM 646 C CA . GLY A 1 83 ? -12.084 1.412 4.746 1.00 90.81 83 GLY A CA 1
ATOM 647 C C . GLY A 1 83 ? -10.843 2.197 4.301 1.00 90.81 83 GLY A C 1
ATOM 648 O O . GLY A 1 83 ? -10.654 2.432 3.108 1.00 90.81 83 GLY A O 1
ATOM 649 N N . VAL A 1 84 ? -9.961 2.577 5.235 1.00 91.50 84 VAL A N 1
ATOM 650 C CA . VAL A 1 84 ? -8.670 3.198 4.895 1.00 91.50 84 VAL A CA 1
ATOM 651 C C . VAL A 1 84 ? -7.738 2.164 4.266 1.00 91.50 84 VAL A C 1
ATOM 653 O O . VAL A 1 84 ? -7.089 2.472 3.269 1.00 91.50 84 VAL A O 1
ATOM 656 N N . MET A 1 85 ? -7.718 0.935 4.788 1.00 92.81 85 MET A N 1
ATOM 657 C CA . MET A 1 85 ? -6.910 -0.149 4.230 1.00 92.81 85 MET A CA 1
ATOM 658 C C . MET A 1 85 ? -7.357 -0.519 2.806 1.00 92.81 85 MET A C 1
ATOM 660 O O . MET A 1 85 ? -6.527 -0.624 1.906 1.00 92.81 85 MET A O 1
ATOM 664 N N . GLN A 1 86 ? -8.666 -0.628 2.564 1.00 92.81 86 GLN A N 1
ATOM 665 C CA . GLN A 1 86 ? -9.217 -0.834 1.219 1.00 92.81 86 GLN A CA 1
ATOM 666 C C . GLN A 1 86 ? -8.827 0.294 0.269 1.00 92.81 86 GLN A C 1
ATOM 668 O O . GLN A 1 86 ? -8.373 0.024 -0.839 1.00 92.81 86 GLN A O 1
ATOM 673 N N . LYS A 1 87 ? -8.927 1.552 0.714 1.00 94.44 87 LYS A N 1
ATOM 674 C CA . LYS A 1 87 ? -8.515 2.696 -0.101 1.00 94.44 87 LYS A CA 1
ATOM 675 C C . LYS A 1 87 ? -7.035 2.619 -0.485 1.00 94.44 87 LYS A C 1
ATOM 677 O O . LYS A 1 87 ? -6.713 2.803 -1.651 1.00 94.44 87 LYS A O 1
ATOM 682 N N . ILE A 1 88 ? -6.148 2.322 0.467 1.00 94.38 88 ILE A N 1
ATOM 683 C CA . ILE A 1 88 ? -4.709 2.170 0.198 1.00 94.38 88 ILE A CA 1
ATOM 684 C C . ILE A 1 88 ? -4.469 1.030 -0.799 1.00 94.38 88 ILE A C 1
ATOM 686 O O . ILE A 1 88 ? -3.714 1.200 -1.753 1.00 94.38 88 ILE A O 1
ATOM 690 N N . ALA A 1 89 ? -5.129 -0.117 -0.617 1.00 94.00 89 ALA A N 1
ATOM 691 C CA . ALA A 1 89 ? -5.005 -1.251 -1.529 1.00 94.00 89 ALA A CA 1
ATOM 692 C C . ALA A 1 89 ? -5.467 -0.897 -2.952 1.00 94.00 89 ALA A C 1
ATOM 694 O O . ALA A 1 89 ? -4.805 -1.254 -3.925 1.00 94.00 89 ALA A O 1
ATOM 695 N N . ASP A 1 90 ? -6.568 -0.159 -3.085 1.00 95.44 90 ASP A N 1
ATOM 696 C CA . ASP A 1 90 ? -7.074 0.299 -4.378 1.00 95.44 90 ASP A CA 1
ATOM 697 C C . ASP A 1 90 ? -6.170 1.355 -5.020 1.00 95.44 90 ASP A C 1
ATOM 699 O O . ASP A 1 90 ? -5.938 1.306 -6.230 1.00 95.44 90 ASP A O 1
ATOM 703 N N . ASP A 1 91 ? -5.624 2.280 -4.229 1.00 95.50 91 ASP A N 1
ATOM 704 C CA . ASP A 1 91 ? -4.669 3.283 -4.700 1.00 95.50 91 ASP A CA 1
ATOM 705 C C . ASP A 1 91 ? -3.396 2.606 -5.237 1.00 95.50 91 ASP A C 1
ATOM 707 O O . ASP A 1 91 ? -2.926 2.969 -6.315 1.00 95.50 91 ASP A O 1
ATOM 711 N N . LEU A 1 92 ? -2.894 1.567 -4.557 1.00 95.75 92 LEU A N 1
ATOM 712 C CA . LEU A 1 92 ? -1.763 0.752 -5.017 1.00 95.75 92 LEU A CA 1
ATOM 713 C C . LEU A 1 92 ? -2.088 -0.019 -6.302 1.00 95.75 92 LEU A C 1
ATOM 715 O O . LEU A 1 92 ? -1.306 0.019 -7.247 1.00 95.75 92 LEU A O 1
ATOM 719 N N . ARG A 1 93 ? -3.254 -0.674 -6.383 1.00 95.38 93 ARG A N 1
ATOM 720 C CA . ARG A 1 93 ? -3.678 -1.433 -7.580 1.00 95.38 93 ARG A CA 1
ATOM 721 C C . ARG A 1 93 ? -3.844 -0.563 -8.822 1.00 95.38 93 ARG A C 1
ATOM 723 O O . ARG A 1 93 ? -3.728 -1.056 -9.939 1.00 95.38 93 ARG A O 1
ATOM 730 N N . ARG A 1 94 ? -4.149 0.724 -8.646 1.00 95.75 94 ARG A N 1
ATOM 731 C CA . ARG A 1 94 ? -4.274 1.688 -9.750 1.00 95.75 94 ARG A CA 1
ATOM 732 C C . ARG A 1 94 ? -2.924 2.183 -10.265 1.00 95.75 94 ARG A C 1
ATOM 734 O O . ARG A 1 94 ? -2.889 2.829 -11.312 1.00 95.75 94 ARG A O 1
ATOM 741 N N . MET A 1 95 ? -1.826 1.916 -9.557 1.00 95.38 95 MET A N 1
ATOM 742 C CA . MET A 1 95 ? -0.496 2.323 -9.996 1.00 95.38 95 MET A CA 1
ATOM 743 C C . MET A 1 95 ? -0.019 1.436 -11.154 1.00 95.38 95 MET A C 1
ATOM 745 O O . MET A 1 95 ? 0.089 0.227 -10.976 1.00 95.38 95 MET A O 1
ATOM 749 N N . PRO A 1 96 ? 0.372 2.005 -12.310 1.00 94.00 96 PRO A N 1
ATOM 750 C CA . PRO A 1 96 ? 0.811 1.216 -13.469 1.00 94.00 96 PRO A CA 1
ATOM 751 C C . PRO A 1 96 ? 2.054 0.348 -13.223 1.00 94.00 96 PRO A C 1
ATOM 753 O O . PRO A 1 96 ? 2.327 -0.578 -13.979 1.00 94.00 96 PRO A O 1
ATOM 756 N N . VAL A 1 97 ? 2.835 0.685 -12.196 1.00 94.50 97 VAL A N 1
ATOM 757 C CA . VAL A 1 97 ? 4.088 0.004 -11.844 1.00 94.50 97 VAL A CA 1
ATOM 758 C C . VAL A 1 97 ? 3.880 -1.196 -10.922 1.00 94.50 97 VAL A C 1
ATOM 760 O O . VAL A 1 97 ? 4.826 -1.942 -10.675 1.00 94.50 97 VAL A O 1
ATOM 763 N N . VAL A 1 98 ? 2.675 -1.349 -10.369 1.00 96.12 98 VAL A N 1
ATOM 764 C CA . VAL A 1 98 ? 2.327 -2.408 -9.422 1.00 96.12 98 VAL A CA 1
ATOM 765 C C . VAL A 1 98 ? 1.796 -3.608 -10.199 1.00 96.12 98 VAL A C 1
ATOM 767 O O . VAL A 1 98 ? 0.911 -3.483 -11.041 1.00 96.12 98 VAL A O 1
ATOM 770 N N . LEU A 1 99 ? 2.371 -4.773 -9.919 1.00 94.75 99 LEU A N 1
ATOM 771 C CA . LEU A 1 99 ? 2.032 -6.054 -10.531 1.00 94.75 99 LEU A CA 1
ATOM 772 C C . LEU A 1 99 ? 0.950 -6.773 -9.721 1.00 94.75 99 LEU A C 1
ATOM 774 O O . LEU A 1 99 ? 0.013 -7.326 -10.294 1.00 94.75 99 LEU A O 1
ATOM 778 N N . SER A 1 100 ? 1.068 -6.752 -8.391 1.00 96.12 100 SER A N 1
ATOM 779 C CA . SER A 1 100 ? 0.130 -7.409 -7.480 1.00 96.12 100 SER A CA 1
ATOM 780 C C . SER A 1 100 ? 0.077 -6.698 -6.122 1.00 96.12 100 SER A C 1
ATOM 782 O O . SER A 1 100 ? 1.034 -6.042 -5.701 1.00 96.12 100 SER A O 1
ATOM 784 N N . VAL A 1 101 ? -1.080 -6.788 -5.459 1.00 96.25 101 VAL A N 1
ATOM 785 C CA . VAL A 1 101 ? -1.309 -6.275 -4.100 1.00 96.25 101 VAL A CA 1
ATOM 786 C C . VAL A 1 101 ? -2.142 -7.294 -3.338 1.00 96.25 101 VAL A C 1
ATOM 788 O O . VAL A 1 101 ? -3.338 -7.447 -3.612 1.00 96.25 101 VAL A O 1
ATOM 791 N N . ASP A 1 102 ? -1.521 -7.923 -2.350 1.00 94.75 102 ASP A N 1
ATOM 792 C CA . ASP A 1 102 ? -2.157 -8.860 -1.436 1.00 94.75 102 ASP A CA 1
ATOM 793 C C . ASP A 1 102 ? -2.349 -8.199 -0.073 1.00 94.75 102 ASP A C 1
ATOM 795 O O . ASP A 1 102 ? -1.424 -7.608 0.485 1.00 94.75 102 ASP A O 1
ATOM 799 N N . VAL A 1 103 ? -3.563 -8.301 0.469 1.00 92.62 103 VAL A N 1
ATOM 800 C CA . VAL A 1 103 ? -3.891 -7.827 1.817 1.00 92.62 103 VAL A CA 1
ATOM 801 C C . VAL A 1 103 ? -4.425 -9.003 2.617 1.00 92.62 103 VAL A C 1
ATOM 803 O O . VAL A 1 103 ? -5.446 -9.588 2.258 1.00 92.62 103 VAL A O 1
ATOM 806 N N . ALA A 1 104 ? -3.737 -9.341 3.699 1.00 89.00 104 ALA A N 1
ATOM 807 C CA . ALA A 1 104 ? -4.124 -10.396 4.618 1.00 89.00 104 ALA A CA 1
ATOM 808 C C . ALA A 1 104 ? -4.453 -9.799 5.988 1.00 89.00 104 ALA A C 1
ATOM 810 O O . ALA A 1 104 ? -3.676 -9.042 6.565 1.00 89.00 104 ALA A O 1
ATOM 811 N N . GLU A 1 105 ? -5.607 -10.161 6.536 1.00 83.50 105 GLU A N 1
ATOM 812 C CA . GLU A 1 105 ? -5.911 -9.896 7.938 1.00 83.50 105 GLU A CA 1
ATOM 813 C C . GLU A 1 105 ? -5.245 -10.955 8.802 1.00 83.50 105 GLU A C 1
ATOM 815 O O . GLU A 1 105 ? -5.518 -12.146 8.634 1.00 83.50 105 GLU A O 1
ATOM 820 N N . ASN A 1 106 ? -4.454 -10.537 9.791 1.00 71.12 106 ASN A N 1
ATOM 821 C CA . ASN A 1 106 ? -4.147 -11.451 10.874 1.00 71.12 106 ASN A CA 1
ATOM 822 C C . ASN A 1 106 ? -5.436 -11.655 11.683 1.00 71.12 106 ASN A C 1
ATOM 824 O O . ASN A 1 106 ? -5.948 -10.729 12.323 1.00 71.12 106 ASN A O 1
ATOM 828 N N . ARG A 1 107 ? -6.017 -12.851 1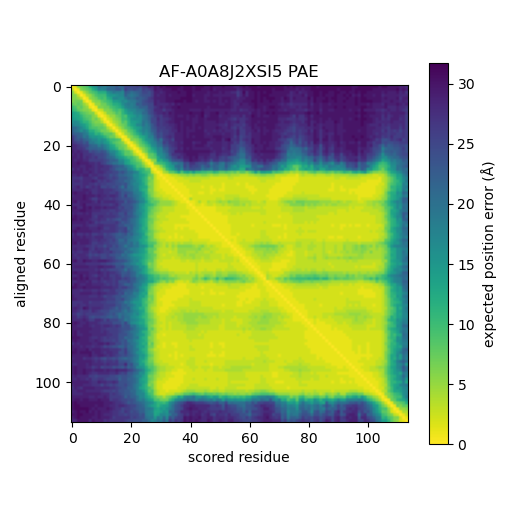1.576 1.00 56.22 107 ARG A N 1
ATOM 829 C CA . ARG A 1 107 ? -7.051 -13.345 12.485 1.00 56.22 107 ARG A CA 1
ATOM 830 C C . ARG A 1 107 ? -6.326 -14.287 13.426 1.00 56.22 107 ARG A C 1
ATOM 832 O O . ARG A 1 107 ? -6.004 -15.408 13.051 1.00 56.22 107 ARG A O 1
ATOM 839 N N . SER A 1 108 ? -5.986 -13.773 14.598 1.00 45.78 108 SER A N 1
ATOM 840 C CA . SER A 1 108 ? -5.249 -14.457 15.654 1.00 45.78 108 SER A CA 1
ATOM 841 C C . SER A 1 108 ? -5.738 -15.890 15.900 1.00 45.78 108 SER A C 1
ATOM 843 O O . SER A 1 108 ? -6.683 -16.116 16.643 1.00 45.78 108 SER A O 1
ATOM 845 N N . VAL A 1 109 ? -5.046 -16.882 15.340 1.00 41.06 109 VAL A N 1
ATOM 846 C CA . VAL A 1 109 ? -4.925 -18.205 15.965 1.00 41.06 109 VAL A CA 1
ATOM 847 C C . VAL A 1 109 ? -3.536 -18.747 15.658 1.00 41.06 109 VAL A C 1
ATOM 849 O O . VAL A 1 109 ? -3.340 -19.545 14.747 1.00 41.06 109 VAL A O 1
ATOM 852 N N . ILE A 1 110 ? -2.553 -18.329 16.449 1.00 42.91 110 ILE A N 1
ATOM 853 C CA . ILE A 1 110 ? -1.352 -19.137 16.638 1.00 42.91 110 ILE A CA 1
ATOM 854 C C . ILE A 1 110 ? -1.341 -19.540 18.110 1.00 42.91 110 ILE A C 1
ATOM 856 O O . ILE A 1 110 ? -0.773 -18.867 18.963 1.00 42.91 110 ILE A O 1
ATOM 860 N N . HIS A 1 111 ? -2.025 -20.650 18.410 1.00 41.59 111 HIS A N 1
ATOM 861 C CA . HIS A 1 111 ? -1.699 -21.446 19.586 1.00 41.59 111 HIS A CA 1
ATOM 862 C C . HIS A 1 111 ? -0.308 -22.025 19.349 1.00 41.59 111 HIS A C 1
ATOM 864 O O . HIS A 1 111 ? -0.152 -23.012 18.634 1.00 41.59 111 HIS A O 1
ATOM 870 N N . GLN A 1 112 ? 0.704 -21.393 19.927 1.00 44.97 112 GLN A N 1
ATOM 871 C CA . GLN A 1 112 ? 1.977 -22.052 20.159 1.00 44.97 112 GLN A CA 1
ATOM 872 C C . GLN A 1 112 ? 2.030 -22.474 21.622 1.00 44.97 112 GLN A C 1
ATOM 874 O O . GLN A 1 112 ? 2.232 -21.669 22.527 1.00 44.97 112 GLN A O 1
ATOM 879 N N . SER A 1 113 ? 1.796 -23.764 21.827 1.00 34.69 113 SER A N 1
ATOM 880 C CA . SER A 1 113 ? 2.190 -24.508 23.013 1.00 34.69 113 SER A CA 1
ATOM 881 C C . SER A 1 113 ? 2.514 -25.946 22.593 1.00 34.69 113 SER A C 1
ATOM 883 O O . SER A 1 113 ? 1.838 -26.463 21.697 1.00 34.69 113 SER A O 1
ATOM 885 N N . PRO A 1 114 ? 3.453 -26.649 23.250 1.00 40.31 114 PRO A N 1
ATOM 886 C CA . PRO A 1 114 ? 4.580 -26.229 24.095 1.00 40.31 114 PRO A CA 1
ATOM 887 C C . PRO A 1 114 ? 5.941 -26.237 23.369 1.00 40.31 114 PRO A C 1
ATOM 889 O O . PRO A 1 114 ? 6.101 -26.991 22.383 1.00 40.31 114 PRO A O 1
#

Foldseek 3Di:
DDDDPPPDCVVVVVVVPPPPPPPPCVPLLAKKKKKWKFFQDPVGVVVLVVLCVVQVWAPWDWDHPDGIIIIMTIDGCVSAPPVNVVVSQVVRVPDPGIDDMDIDGNNDDDPDDD

Nearest PDB structures (foldseek):
  3ibw-assembly1_B  TM=8.194E-01  e=3.428E-04  Chlorobaculum tepidum
  2ko1-assembly1_B  TM=7.561E-01  e=6.318E-04  Chlorobaculum tepidum
  5l3p-assembly1_z  TM=8.369E-01  e=9.303E-03  Escherichia coli
  3jce-assembly1_x  TM=6.570E-01  e=6.188E-02  Escherichia coli K-12
  8q90-assembly1_B  TM=4.788E-01  e=2.853E-01  Haloferax mediterranei

Organism: NCBI:txid1792502